Protein AF-A0A434MS74-F1 (afdb_monomer_lite)

Secondary structure (DSSP, 8-state):
--HHHHHHHHHHHHHHHHHHHHHHHHHHHHHHHHHHHHHHTTSTT--HHHHHHHHHHHHHHHHHHHHHHHHHHHHHHHHHHHHTTTHHHHHHHTT--TT-

Foldseek 3Di:
DCPVVVVVLVVQLVVLLVVLLVVVLVVQLVVQLVVQCVVCVPPPPDDSVVSNVVSVVCSVVVSVVCVVVSNVVSVVVSVVVCVVVCVVVVCVVVVNDPVD

Radius of gyration: 20.25 Å; chains: 1; bounding box: 41×18×60 Å

Sequence (100 aa):
MGWTLGRYFFFRYVTITIWFFIGLLALVFLIDFTELSGRTTGLPGFTYGTAFAISGLRIPMIMLQTVPFVGLFSAMATLVSLNRRYELVIARSAGVSAWQ

pLDDT: mean 87.05, std 9.11, range [52.34, 96.06]

Structure (mmCIF, N/CA/C/O backbone):
data_AF-A0A434MS74-F1
#
_entry.id   AF-A0A434MS74-F1
#
loop_
_atom_site.group_PDB
_atom_site.id
_atom_site.type_symbol
_atom_site.label_atom_id
_atom_site.label_alt_id
_atom_site.label_comp_id
_atom_site.label_asym_id
_atom_site.label_entity_id
_atom_site.label_seq_id
_atom_site.pdbx_PDB_ins_code
_atom_site.Cartn_x
_atom_site.Cartn_y
_atom_site.Cartn_z
_atom_site.occupancy
_atom_site.B_iso_or_equiv
_atom_site.auth_seq_id
_atom_site.auth_comp_id
_atom_site.auth_asym_id
_atom_site.auth_atom_id
_atom_site.pdbx_PDB_model_num
ATOM 1 N N . MET A 1 1 ? 6.250 -5.838 -31.745 1.00 52.34 1 MET A N 1
ATOM 2 C CA . MET A 1 1 ? 7.193 -6.422 -30.762 1.00 52.34 1 MET A CA 1
ATOM 3 C C . MET A 1 1 ? 7.095 -5.833 -29.341 1.00 52.34 1 MET A C 1
ATOM 5 O O . MET A 1 1 ? 7.858 -6.266 -28.496 1.00 52.34 1 MET A O 1
ATOM 9 N N . GLY A 1 2 ? 6.191 -4.882 -29.035 1.00 67.56 2 GLY A N 1
ATOM 10 C CA . GLY A 1 2 ? 6.121 -4.243 -27.701 1.00 67.56 2 GLY A CA 1
ATOM 11 C C . GLY A 1 2 ? 5.095 -4.831 -26.718 1.00 67.56 2 GLY A C 1
ATOM 12 O O . GLY A 1 2 ? 5.147 -4.538 -25.530 1.00 67.56 2 GLY A O 1
ATOM 13 N N . TRP A 1 3 ? 4.166 -5.678 -27.179 1.00 73.06 3 TRP A N 1
ATOM 14 C CA . TRP A 1 3 ? 3.030 -6.120 -26.357 1.00 73.06 3 TRP A CA 1
ATOM 15 C C . TRP A 1 3 ? 3.417 -7.090 -25.231 1.00 73.06 3 TRP A C 1
ATOM 17 O O . TRP A 1 3 ? 2.903 -6.989 -24.121 1.00 73.06 3 TRP A O 1
ATOM 27 N N . THR A 1 4 ? 4.361 -8.000 -25.481 1.00 84.94 4 THR A N 1
ATOM 28 C CA . THR A 1 4 ? 4.880 -8.922 -24.457 1.00 84.94 4 THR A CA 1
ATOM 29 C C . THR A 1 4 ? 5.674 -8.184 -23.379 1.00 84.94 4 THR A C 1
ATOM 31 O O . THR A 1 4 ? 5.483 -8.464 -22.196 1.00 84.94 4 THR A O 1
ATOM 34 N N . LEU A 1 5 ? 6.496 -7.202 -23.769 1.00 82.44 5 LEU A N 1
ATOM 35 C CA . LEU A 1 5 ? 7.282 -6.374 -22.849 1.00 82.44 5 LEU A CA 1
ATOM 36 C C . LEU A 1 5 ? 6.383 -5.471 -21.991 1.00 82.44 5 LEU A C 1
ATOM 38 O O . LEU A 1 5 ? 6.493 -5.480 -20.767 1.00 82.44 5 LEU A O 1
ATOM 42 N N . GLY A 1 6 ? 5.437 -4.762 -22.618 1.00 82.38 6 GLY A N 1
ATOM 43 C CA . GLY A 1 6 ? 4.475 -3.917 -21.908 1.00 82.38 6 GLY A CA 1
ATOM 44 C C . GLY A 1 6 ? 3.613 -4.719 -20.932 1.00 82.38 6 GLY A C 1
ATOM 45 O O . GLY A 1 6 ? 3.408 -4.304 -19.794 1.00 82.38 6 GLY A O 1
ATOM 46 N N . ARG A 1 7 ? 3.183 -5.927 -21.323 1.00 86.69 7 ARG A N 1
ATOM 47 C CA . ARG A 1 7 ? 2.421 -6.818 -20.441 1.00 86.69 7 ARG A CA 1
ATOM 48 C C . ARG A 1 7 ? 3.247 -7.304 -19.250 1.00 86.69 7 ARG A C 1
ATOM 50 O O . ARG A 1 7 ? 2.726 -7.361 -18.141 1.00 86.69 7 ARG A O 1
ATOM 57 N N . TYR A 1 8 ? 4.527 -7.606 -19.455 1.00 87.56 8 TYR A N 1
ATOM 58 C CA . TYR A 1 8 ? 5.434 -7.977 -18.370 1.00 87.56 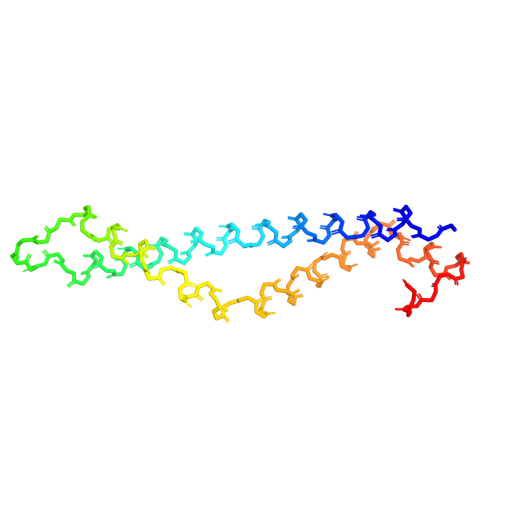8 TYR A CA 1
ATOM 59 C C . TYR A 1 8 ? 5.641 -6.826 -17.372 1.00 87.56 8 TYR A C 1
ATOM 61 O O . TYR A 1 8 ? 5.488 -7.031 -16.166 1.00 87.56 8 TYR A O 1
ATOM 69 N N . PHE A 1 9 ? 5.904 -5.604 -17.850 1.00 86.31 9 PHE A N 1
ATOM 70 C CA . PHE A 1 9 ? 6.039 -4.431 -16.978 1.00 86.31 9 PHE A CA 1
ATOM 71 C C . PHE A 1 9 ? 4.742 -4.104 -16.237 1.00 86.31 9 PHE A C 1
ATOM 73 O O . PHE A 1 9 ? 4.782 -3.839 -15.036 1.00 86.31 9 PHE A O 1
ATOM 80 N N . PHE A 1 10 ? 3.596 -4.207 -16.911 1.00 88.62 10 PHE A N 1
ATOM 81 C CA . PHE A 1 10 ? 2.287 -3.996 -16.301 1.00 88.62 10 PHE A CA 1
ATOM 82 C C . PHE A 1 10 ? 1.990 -5.015 -15.196 1.00 88.62 10 PHE A C 1
ATOM 84 O O . PHE A 1 10 ? 1.664 -4.622 -14.081 1.00 88.62 10 PHE A O 1
ATOM 91 N N . PHE A 1 11 ? 2.148 -6.319 -15.454 1.00 91.94 1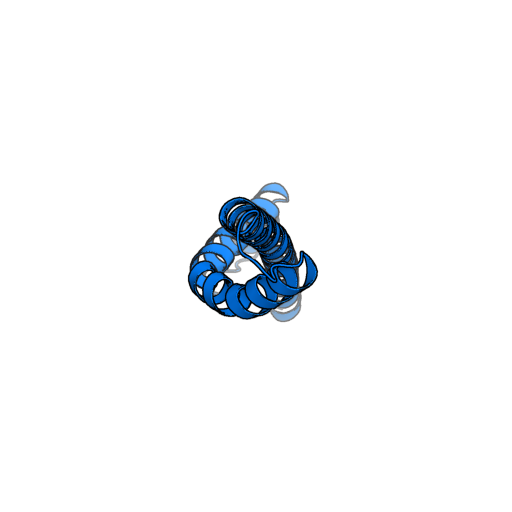1 PHE A N 1
ATOM 92 C CA . PHE A 1 11 ? 1.900 -7.335 -14.425 1.00 91.94 11 PHE A CA 1
ATOM 93 C C . PHE A 1 11 ? 2.850 -7.201 -13.238 1.00 91.94 11 PHE A C 1
ATOM 95 O O . PHE A 1 11 ? 2.437 -7.403 -12.095 1.00 91.94 11 PHE A O 1
ATOM 102 N N . ARG A 1 12 ? 4.107 -6.819 -13.483 1.00 90.38 12 ARG A N 1
ATOM 103 C CA . ARG A 1 12 ? 5.073 -6.559 -12.415 1.00 90.38 12 ARG A CA 1
ATOM 104 C C . ARG A 1 12 ? 4.668 -5.352 -11.571 1.00 90.38 12 ARG A C 1
ATOM 106 O O . ARG A 1 12 ? 4.685 -5.459 -10.347 1.00 90.38 12 ARG A O 1
ATOM 113 N N . TYR A 1 13 ? 4.248 -4.261 -12.212 1.00 91.50 13 TYR A N 1
ATOM 114 C CA . TYR A 1 13 ? 3.700 -3.088 -11.533 1.00 91.50 13 TYR A CA 1
ATOM 115 C C . TYR A 1 13 ? 2.482 -3.460 -10.685 1.00 91.50 13 TYR A C 1
ATOM 117 O O . TYR A 1 13 ? 2.517 -3.271 -9.476 1.00 91.50 13 TYR A O 1
ATOM 125 N N . VAL A 1 14 ? 1.467 -4.094 -11.281 1.00 94.69 14 VAL A N 1
ATOM 126 C CA . VAL A 1 14 ? 0.240 -4.516 -10.585 1.00 94.69 14 VAL A CA 1
ATOM 127 C C . VAL A 1 14 ? 0.551 -5.422 -9.396 1.00 94.69 14 VAL A C 1
ATOM 129 O O . VAL A 1 14 ? 0.001 -5.224 -8.317 1.00 94.69 14 VAL A O 1
ATOM 132 N N . THR A 1 15 ? 1.469 -6.379 -9.555 1.00 95.06 15 THR A N 1
ATOM 133 C CA . THR A 1 15 ? 1.889 -7.265 -8.460 1.00 95.06 15 THR A CA 1
ATOM 134 C C . THR A 1 15 ? 2.487 -6.459 -7.307 1.00 95.06 15 THR A C 1
ATOM 136 O O . THR A 1 15 ? 2.098 -6.650 -6.157 1.00 95.06 15 THR A O 1
ATOM 139 N N . ILE A 1 16 ? 3.397 -5.524 -7.598 1.00 93.88 16 ILE A N 1
ATOM 140 C CA . ILE A 1 16 ? 4.013 -4.658 -6.584 1.00 93.88 16 ILE A CA 1
ATOM 141 C C . ILE A 1 16 ? 2.961 -3.752 -5.928 1.00 93.88 16 ILE A C 1
ATOM 143 O O . ILE A 1 16 ? 2.950 -3.623 -4.706 1.00 93.88 16 ILE A O 1
ATOM 147 N N . THR A 1 17 ? 2.053 -3.160 -6.706 1.00 95.38 17 THR A N 1
ATOM 148 C CA . THR A 1 17 ? 0.957 -2.324 -6.200 1.00 95.38 17 THR A CA 1
ATOM 149 C C . THR A 1 17 ? 0.047 -3.105 -5.255 1.00 95.38 17 THR A C 1
ATOM 151 O O . THR A 1 17 ? -0.262 -2.598 -4.181 1.00 95.38 17 THR A O 1
ATOM 154 N N . ILE A 1 18 ? -0.333 -4.342 -5.596 1.00 96.06 18 ILE A N 1
ATOM 155 C CA . ILE A 1 18 ? -1.154 -5.206 -4.733 1.00 96.06 18 ILE A CA 1
ATOM 156 C C . ILE A 1 18 ? -0.428 -5.507 -3.419 1.00 96.06 18 ILE A C 1
ATOM 158 O O . ILE A 1 18 ? -1.030 -5.384 -2.354 1.00 96.06 18 ILE A O 1
ATOM 162 N N . TRP A 1 19 ? 0.867 -5.837 -3.465 1.00 95.56 19 TRP A N 1
ATOM 163 C CA . TRP A 1 19 ? 1.657 -6.075 -2.252 1.00 95.56 19 TRP A CA 1
ATOM 164 C C . TRP A 1 19 ? 1.721 -4.849 -1.343 1.00 95.56 19 TRP A C 1
ATOM 166 O O . TRP A 1 19 ? 1.504 -4.968 -0.137 1.00 95.56 19 TRP A O 1
ATOM 176 N N . PHE A 1 20 ? 1.965 -3.668 -1.915 1.00 94.62 20 PHE A N 1
ATOM 177 C CA . PHE A 1 20 ? 1.928 -2.416 -1.164 1.00 94.62 20 PHE A CA 1
ATOM 178 C C . PHE A 1 20 ? 0.544 -2.154 -0.576 1.00 94.62 20 PHE A C 1
ATOM 180 O O . PHE A 1 20 ? 0.441 -1.803 0.594 1.00 94.62 20 PHE A O 1
ATOM 187 N N . PHE A 1 21 ? -0.516 -2.353 -1.359 1.00 94.62 21 PHE A N 1
ATOM 188 C CA . PHE A 1 21 ? -1.884 -2.106 -0.922 1.00 94.62 21 PHE A CA 1
ATOM 189 C C . PHE A 1 21 ? -2.290 -3.026 0.235 1.00 94.62 21 PHE A C 1
ATOM 191 O O . PHE A 1 21 ? -2.832 -2.545 1.224 1.00 94.62 21 PHE A O 1
ATOM 198 N N . ILE A 1 22 ? -1.974 -4.324 0.157 1.00 95.94 22 ILE A N 1
ATOM 199 C CA . ILE A 1 22 ? -2.237 -5.293 1.232 1.00 95.94 22 ILE A CA 1
ATOM 200 C C . ILE A 1 22 ? -1.425 -4.950 2.483 1.00 95.94 22 ILE A C 1
ATOM 202 O O . ILE A 1 22 ? -1.976 -4.936 3.583 1.00 95.94 22 ILE A O 1
ATOM 206 N N . GLY A 1 23 ? -0.132 -4.647 2.328 1.00 95.56 23 GLY A N 1
ATOM 207 C CA . GLY A 1 23 ? 0.726 -4.273 3.453 1.00 95.56 23 GLY A CA 1
ATOM 208 C C . GLY A 1 23 ? 0.230 -3.012 4.162 1.00 95.56 23 GLY A C 1
ATOM 209 O O . GLY A 1 23 ? 0.162 -2.974 5.390 1.00 95.56 23 GLY A O 1
ATOM 210 N N . LEU A 1 24 ? -0.181 -2.003 3.392 1.00 95.50 24 LEU A N 1
ATOM 211 C CA . LEU A 1 24 ? -0.693 -0.746 3.925 1.00 95.50 24 LEU A CA 1
ATOM 212 C C . LEU A 1 24 ? -2.072 -0.921 4.569 1.00 95.50 24 LEU A C 1
ATOM 214 O O . LEU A 1 24 ? -2.294 -0.399 5.655 1.00 95.50 24 LEU A O 1
ATOM 218 N N . LEU A 1 25 ? -2.960 -1.710 3.957 1.00 95.69 25 LEU A N 1
ATOM 219 C CA . LEU A 1 25 ? -4.261 -2.062 4.528 1.00 95.69 25 LEU A CA 1
ATOM 220 C C . LEU A 1 25 ? -4.095 -2.746 5.884 1.00 95.69 25 LEU A C 1
ATOM 222 O O . LEU A 1 25 ? -4.751 -2.350 6.843 1.00 95.69 25 LEU A O 1
ATOM 226 N N . ALA A 1 26 ? -3.204 -3.735 5.982 1.00 95.75 26 ALA A N 1
ATOM 227 C CA . ALA A 1 26 ? -2.942 -4.4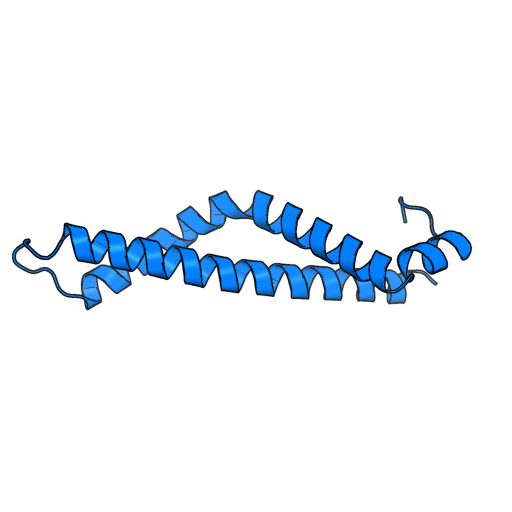40 7.232 1.00 95.75 26 ALA A CA 1
ATOM 228 C C . ALA A 1 26 ? -2.388 -3.498 8.312 1.00 95.75 26 ALA A C 1
ATOM 230 O O . ALA A 1 26 ? -2.854 -3.526 9.451 1.00 95.75 26 ALA A O 1
ATOM 231 N N . LEU A 1 27 ? -1.431 -2.636 7.949 1.00 95.56 27 LEU A N 1
ATOM 232 C CA . LEU A 1 27 ? -0.832 -1.669 8.867 1.00 95.56 27 LEU A CA 1
ATOM 233 C C . LEU A 1 27 ? -1.868 -0.654 9.371 1.00 95.56 27 LEU A C 1
ATOM 235 O O . LEU A 1 27 ? -2.018 -0.474 10.576 1.00 95.56 27 LEU A O 1
ATOM 239 N N . VAL A 1 28 ? -2.602 -0.020 8.454 1.00 94.69 28 VAL A N 1
ATOM 240 C CA . VAL A 1 28 ? -3.634 0.975 8.772 1.00 94.69 28 VAL A CA 1
ATOM 241 C C . VAL A 1 28 ? -4.734 0.351 9.618 1.00 94.69 28 VAL A C 1
ATOM 243 O O . VAL A 1 28 ? -5.154 0.950 10.604 1.00 94.69 28 VAL A O 1
ATOM 246 N N . PHE A 1 29 ? -5.175 -0.858 9.272 1.00 94.75 29 PHE A N 1
ATOM 247 C CA . PHE A 1 29 ? -6.199 -1.556 10.035 1.00 94.75 29 PHE A CA 1
ATOM 248 C C . PHE A 1 29 ? -5.757 -1.850 11.463 1.00 94.75 29 PHE A C 1
ATOM 250 O O . PHE A 1 29 ? -6.508 -1.591 12.399 1.00 94.75 29 PHE A O 1
ATOM 257 N N . LEU A 1 30 ? -4.540 -2.372 11.636 1.00 95.06 30 LEU A N 1
ATOM 258 C CA . LEU A 1 30 ? -4.001 -2.680 12.954 1.00 95.06 30 LEU A CA 1
ATOM 259 C C . LEU A 1 30 ? -3.888 -1.412 13.808 1.00 95.06 30 LEU A C 1
ATOM 261 O O . LEU A 1 30 ? -4.283 -1.420 14.974 1.00 95.06 30 LEU A O 1
ATOM 265 N N . ILE A 1 31 ? -3.390 -0.319 13.226 1.00 94.31 31 ILE A N 1
ATOM 266 C CA . ILE A 1 31 ? -3.267 0.970 13.915 1.00 94.31 31 ILE A CA 1
ATOM 267 C C . ILE A 1 31 ? -4.650 1.494 14.318 1.00 94.31 31 ILE A C 1
ATOM 269 O O . ILE A 1 31 ? -4.873 1.738 15.499 1.00 94.31 31 ILE A O 1
ATOM 273 N N . ASP A 1 32 ? -5.603 1.595 13.386 1.00 93.00 32 ASP A N 1
ATOM 274 C CA . ASP A 1 32 ? -6.942 2.122 13.686 1.00 93.00 32 ASP A CA 1
ATOM 275 C C . ASP A 1 32 ? -7.681 1.250 14.712 1.00 93.00 32 ASP A C 1
ATOM 277 O O . ASP A 1 32 ? -8.275 1.773 15.652 1.00 93.00 32 ASP A O 1
ATOM 281 N N . PHE A 1 33 ? -7.585 -0.078 14.601 1.00 92.38 33 PHE A N 1
ATOM 282 C CA . PHE A 1 33 ? -8.202 -1.001 15.551 1.00 92.38 33 PHE A CA 1
ATOM 283 C C . PHE A 1 33 ? -7.615 -0.866 16.961 1.00 92.38 33 PHE A C 1
ATOM 285 O O . PHE A 1 33 ? -8.362 -0.839 17.944 1.00 92.38 33 PHE A O 1
ATOM 292 N N . THR A 1 34 ? -6.285 -0.789 17.081 1.00 92.31 34 THR A N 1
ATOM 293 C CA . THR A 1 34 ? -5.614 -0.628 18.382 1.00 92.31 34 THR A CA 1
ATOM 294 C C . THR A 1 34 ? -5.874 0.745 18.996 1.00 92.31 34 THR A C 1
ATOM 296 O O . THR A 1 34 ? -6.116 0.831 20.199 1.00 92.31 34 THR A O 1
ATOM 299 N N . GLU A 1 35 ? -5.922 1.800 18.184 1.00 91.44 35 GLU A N 1
ATOM 300 C CA . GLU A 1 35 ? -6.271 3.157 18.608 1.00 91.44 35 GLU A CA 1
ATOM 301 C C . GLU A 1 35 ? -7.725 3.239 19.093 1.00 91.44 35 GLU A C 1
ATOM 303 O O . GLU A 1 35 ? -7.995 3.766 20.176 1.00 91.44 35 GLU A O 1
ATOM 308 N N . LEU A 1 36 ? -8.666 2.667 18.336 1.00 89.88 36 LEU A N 1
ATOM 309 C CA . LEU A 1 36 ? -10.077 2.634 18.706 1.00 89.88 36 LEU A CA 1
ATOM 310 C C . LEU A 1 36 ? -10.290 1.792 19.967 1.00 89.88 36 LEU A C 1
ATOM 312 O O . LEU A 1 36 ? -10.994 2.212 20.883 1.00 89.88 36 LEU A O 1
ATOM 316 N N . SER A 1 37 ? -9.636 0.635 20.063 1.00 87.88 37 SER A N 1
ATOM 317 C CA . SER A 1 37 ? -9.702 -0.211 21.255 1.00 87.88 37 SER A CA 1
ATOM 318 C C . SER A 1 37 ? -9.144 0.506 22.481 1.00 87.88 37 SER A C 1
ATOM 320 O O . SER A 1 37 ? -9.793 0.517 23.522 1.00 87.88 37 SER A O 1
ATOM 322 N N . GLY A 1 38 ? -7.995 1.174 22.346 1.00 87.25 38 GLY A N 1
ATOM 323 C CA . GLY A 1 38 ? -7.352 1.908 23.436 1.00 87.25 38 GLY A CA 1
ATOM 324 C C . GLY A 1 38 ? -8.165 3.098 23.951 1.00 87.25 38 GLY A C 1
ATOM 325 O O . GLY A 1 38 ? -8.135 3.382 25.144 1.00 87.25 38 GLY A O 1
ATOM 326 N N . ARG A 1 39 ? -8.928 3.772 23.082 1.00 83.50 39 ARG A N 1
ATOM 327 C CA . ARG A 1 39 ? -9.788 4.909 23.463 1.00 83.50 39 ARG A CA 1
ATOM 328 C C . ARG A 1 39 ? -11.098 4.505 24.132 1.00 83.50 39 ARG A C 1
ATOM 330 O O . ARG A 1 39 ? -11.697 5.323 24.824 1.00 83.50 39 ARG A O 1
ATOM 337 N N . THR A 1 40 ? -11.560 3.279 23.905 1.00 81.06 40 THR A N 1
ATOM 338 C CA . THR A 1 40 ? -12.953 2.893 24.188 1.00 81.06 40 THR A CA 1
ATOM 339 C C . THR A 1 40 ? -13.065 1.850 25.309 1.00 81.06 40 THR A C 1
ATOM 341 O O . THR A 1 40 ? -14.167 1.486 25.709 1.00 81.06 40 THR A O 1
ATOM 344 N N . THR A 1 41 ? -11.936 1.426 25.890 1.00 72.19 41 THR A N 1
ATOM 345 C CA . THR A 1 41 ? -11.830 0.449 26.994 1.00 72.19 41 THR A CA 1
ATOM 346 C C . THR A 1 41 ? -12.557 0.832 28.292 1.00 72.19 41 THR A C 1
ATOM 348 O O . THR A 1 41 ? -12.643 0.001 29.191 1.00 72.19 41 THR A O 1
ATOM 351 N N . GLY A 1 42 ? -13.110 2.044 28.403 1.00 69.00 42 GLY A N 1
ATOM 352 C CA . GLY A 1 42 ? -13.880 2.507 29.566 1.00 69.00 42 GLY A CA 1
ATOM 353 C C . GLY A 1 42 ? -15.364 2.789 29.304 1.00 69.00 42 GLY A C 1
ATOM 354 O O . GLY A 1 42 ? -16.056 3.231 30.218 1.00 69.00 42 GLY A O 1
ATOM 355 N N . LEU A 1 43 ? -15.864 2.585 28.079 1.00 76.56 43 LEU A N 1
ATOM 356 C CA . LEU A 1 43 ? -17.247 2.922 27.726 1.00 76.56 43 LEU A CA 1
ATOM 357 C C . LEU A 1 43 ? -18.198 1.734 27.968 1.00 76.56 43 LEU A C 1
ATOM 359 O O . LEU A 1 43 ? -17.918 0.619 27.514 1.00 76.56 43 LEU A O 1
ATOM 363 N N . PRO A 1 44 ? -19.340 1.944 28.653 1.00 72.00 44 PRO A N 1
ATOM 364 C CA . PRO A 1 44 ? -20.312 0.882 28.890 1.00 72.00 44 PRO A CA 1
ATOM 365 C C . PRO A 1 44 ? -20.890 0.377 27.559 1.00 72.00 44 PRO A C 1
ATOM 367 O O . PRO A 1 44 ? -21.386 1.158 26.750 1.00 72.00 44 PRO A O 1
ATOM 370 N N . GLY A 1 45 ? -20.811 -0.938 27.331 1.00 72.75 45 GLY A N 1
ATOM 371 C CA . GLY A 1 45 ? -21.294 -1.597 26.108 1.00 72.75 45 GLY A CA 1
ATOM 372 C C . GLY A 1 45 ? -20.250 -1.778 24.998 1.00 72.75 45 GLY A C 1
ATOM 373 O O . GLY A 1 45 ? -20.577 -2.333 23.949 1.00 72.75 45 GLY A O 1
ATOM 374 N N . PHE A 1 46 ? -18.997 -1.361 25.203 1.00 77.75 46 PHE A N 1
ATOM 375 C CA . PHE A 1 46 ? -17.931 -1.582 24.225 1.00 77.75 46 PHE A CA 1
ATOM 376 C C . PHE A 1 46 ? -17.478 -3.050 24.181 1.00 77.75 46 PHE A C 1
ATOM 378 O O . PHE A 1 46 ? -17.210 -3.662 25.212 1.00 77.75 46 PHE A O 1
ATOM 385 N N . THR A 1 47 ? -17.356 -3.613 22.976 1.00 83.38 47 THR A N 1
ATOM 386 C CA . THR A 1 47 ? -16.813 -4.963 22.747 1.00 83.38 47 THR A CA 1
ATOM 387 C C . THR A 1 47 ? -15.728 -4.910 21.668 1.00 83.38 47 THR A C 1
ATOM 389 O O . THR A 1 47 ? -15.831 -4.152 20.707 1.00 83.38 47 THR A O 1
ATOM 392 N N . TYR A 1 48 ? -14.703 -5.763 21.736 1.00 83.06 48 TYR A N 1
ATOM 393 C CA . TYR A 1 48 ? -13.669 -5.822 20.687 1.00 83.06 48 TYR A CA 1
ATOM 394 C C . TYR A 1 48 ? -14.241 -6.075 19.277 1.00 83.06 48 TYR A C 1
ATOM 396 O O . TYR A 1 48 ? -13.727 -5.554 18.290 1.00 83.06 48 TYR A O 1
ATOM 404 N N . GLY A 1 49 ? -15.360 -6.801 19.175 1.00 86.94 49 GLY A N 1
ATOM 405 C CA . GLY A 1 49 ? -16.078 -7.001 17.913 1.00 86.94 49 GLY A CA 1
ATOM 406 C C . GLY A 1 49 ? -16.680 -5.716 17.332 1.00 86.94 49 GLY A C 1
ATOM 407 O O . GLY A 1 49 ? -16.643 -5.523 16.118 1.00 86.94 49 GLY A O 1
ATOM 408 N N . THR A 1 50 ? -17.169 -4.795 18.173 1.00 86.25 50 THR A N 1
ATOM 409 C CA . THR A 1 50 ? -17.672 -3.497 17.690 1.00 86.25 50 THR A CA 1
ATOM 410 C C . THR A 1 50 ? -16.530 -2.639 17.162 1.00 86.25 50 THR A C 1
ATOM 412 O O . THR A 1 50 ? -16.687 -1.983 16.136 1.00 86.25 50 THR A O 1
ATOM 415 N N . ALA A 1 51 ? -15.356 -2.701 17.798 1.00 88.50 51 ALA A N 1
ATOM 416 C CA . ALA A 1 51 ? -14.168 -2.005 17.317 1.00 88.50 51 ALA A CA 1
ATOM 417 C C . ALA A 1 51 ? -13.714 -2.507 15.947 1.00 88.50 51 ALA A C 1
ATOM 419 O O . ALA A 1 51 ? -13.479 -1.714 15.041 1.00 88.50 51 ALA A O 1
ATOM 420 N N . PHE A 1 52 ? -13.674 -3.829 15.781 1.00 91.25 52 PHE A N 1
ATOM 421 C CA . PHE A 1 52 ? -13.328 -4.465 14.515 1.00 91.25 52 PHE A CA 1
ATOM 422 C C . PHE A 1 52 ? -14.276 -4.039 13.385 1.00 91.25 52 PHE A C 1
ATOM 424 O O . PHE A 1 52 ? -13.820 -3.675 12.302 1.00 91.25 52 PHE A O 1
ATOM 431 N N . ALA A 1 53 ? -15.590 -4.032 13.641 1.00 92.06 53 ALA A N 1
ATOM 432 C CA . ALA A 1 53 ? -16.591 -3.615 12.660 1.00 92.06 53 ALA A CA 1
ATOM 433 C C . ALA A 1 53 ? -16.453 -2.131 12.278 1.00 92.06 53 ALA A C 1
ATOM 435 O O . ALA A 1 53 ? -16.488 -1.790 11.096 1.00 92.06 53 ALA A O 1
ATOM 436 N N . ILE A 1 54 ? -16.250 -1.253 13.266 1.00 92.19 54 ILE A N 1
ATOM 437 C CA . ILE A 1 54 ? -16.058 0.184 13.036 1.00 92.19 54 ILE A CA 1
ATOM 438 C C . ILE A 1 54 ? -14.790 0.428 12.216 1.00 92.19 54 ILE A C 1
ATOM 440 O O . ILE A 1 54 ? -14.852 1.121 11.200 1.00 92.19 54 ILE A O 1
ATOM 444 N N . SER A 1 55 ? -13.660 -0.164 12.608 1.00 92.69 55 SER A N 1
ATOM 445 C CA . SER A 1 55 ? -12.412 -0.053 11.850 1.00 92.69 55 SER A CA 1
ATOM 446 C C . SER A 1 55 ? -12.590 -0.587 10.429 1.00 92.69 55 SER A C 1
ATOM 448 O O . SER A 1 55 ? -12.251 0.108 9.475 1.00 92.69 55 SER A O 1
ATOM 450 N N . GLY A 1 56 ? -13.240 -1.744 10.259 1.00 92.50 56 GLY A N 1
ATOM 451 C CA . GLY A 1 56 ? -13.581 -2.317 8.952 1.00 92.50 56 GLY A CA 1
ATOM 452 C C . GLY A 1 56 ? -14.325 -1.353 8.022 1.00 92.50 56 GLY A C 1
ATOM 453 O O . GLY A 1 56 ? -13.988 -1.249 6.846 1.00 92.50 56 GLY A O 1
ATOM 454 N N . LEU A 1 57 ? -15.296 -0.602 8.549 1.00 94.38 57 LEU A N 1
ATOM 455 C CA . LEU A 1 57 ? -16.070 0.383 7.783 1.00 94.38 57 LEU A CA 1
ATOM 456 C C . LEU A 1 57 ? -15.294 1.674 7.481 1.00 94.38 57 LEU A C 1
ATOM 458 O O . LEU A 1 57 ? -15.601 2.357 6.504 1.00 94.38 57 LEU A O 1
ATOM 462 N N . ARG A 1 58 ? -14.295 2.026 8.300 1.00 92.44 58 ARG A N 1
ATOM 463 C CA . ARG A 1 58 ? -13.487 3.250 8.140 1.00 92.44 58 ARG A CA 1
ATOM 464 C C . ARG A 1 58 ? -12.301 3.061 7.197 1.00 92.44 58 ARG A C 1
ATOM 466 O O . ARG A 1 58 ? -11.953 4.002 6.480 1.00 92.44 58 ARG A O 1
ATOM 473 N N . ILE A 1 59 ? -11.716 1.860 7.150 1.00 94.19 59 ILE A N 1
ATOM 474 C CA . ILE A 1 59 ? -10.560 1.539 6.294 1.00 94.19 59 ILE A CA 1
ATOM 475 C C . ILE A 1 59 ? -10.749 1.981 4.837 1.00 94.19 59 ILE A C 1
ATOM 477 O O . ILE A 1 59 ? -9.814 2.589 4.323 1.00 94.19 59 ILE A O 1
ATOM 481 N N . PRO A 1 60 ? -11.885 1.744 4.140 1.00 93.75 60 PRO A N 1
ATOM 482 C CA . PRO A 1 60 ? -12.010 2.102 2.726 1.00 93.75 60 PRO A CA 1
ATOM 483 C C . PRO A 1 60 ? -11.771 3.591 2.469 1.00 93.75 60 PRO A C 1
ATOM 485 O O . PRO A 1 60 ? -11.098 3.953 1.506 1.00 93.75 60 PRO A O 1
ATOM 488 N N . MET A 1 61 ? -12.264 4.452 3.365 1.00 95.00 61 MET A N 1
ATOM 489 C CA . MET A 1 61 ? -12.085 5.898 3.260 1.00 95.00 61 MET A CA 1
ATOM 490 C C . MET A 1 61 ? -10.626 6.307 3.486 1.00 95.00 61 MET A C 1
ATOM 492 O O . MET A 1 61 ? -10.107 7.158 2.765 1.00 95.00 61 MET A O 1
ATOM 496 N N . ILE A 1 62 ? -9.950 5.684 4.455 1.00 93.81 62 ILE A N 1
ATOM 497 C CA . ILE A 1 62 ? -8.526 5.934 4.720 1.00 93.81 62 ILE A CA 1
ATOM 498 C C . ILE A 1 62 ? -7.685 5.445 3.533 1.00 93.81 62 ILE A C 1
ATOM 500 O O . ILE A 1 62 ? -6.849 6.180 3.013 1.00 93.81 62 ILE A O 1
ATOM 504 N N . MET A 1 63 ? -7.958 4.237 3.039 1.00 95.19 63 MET A N 1
ATOM 505 C CA . MET A 1 63 ? -7.247 3.644 1.909 1.00 95.19 63 MET A CA 1
ATOM 506 C C . MET A 1 63 ? -7.392 4.480 0.639 1.00 95.19 63 MET A C 1
ATOM 508 O O . MET A 1 63 ? -6.398 4.665 -0.063 1.00 95.19 63 MET A O 1
ATOM 512 N N . LEU A 1 64 ? -8.572 5.052 0.368 1.00 95.31 64 LEU A N 1
ATOM 513 C CA . LEU A 1 64 ? -8.797 5.915 -0.795 1.00 95.31 64 LEU A CA 1
ATOM 514 C C . LEU A 1 64 ? -7.840 7.120 -0.824 1.00 95.31 64 LEU A C 1
ATOM 516 O O . LEU A 1 64 ? -7.316 7.465 -1.880 1.00 95.31 64 LEU A O 1
ATOM 520 N N . GLN A 1 65 ? -7.550 7.716 0.336 1.00 94.31 65 GLN A N 1
ATOM 521 C CA . GLN A 1 65 ? -6.619 8.847 0.451 1.00 94.31 65 GLN A CA 1
ATOM 522 C C . GLN A 1 65 ? -5.160 8.435 0.202 1.00 94.31 65 GLN A C 1
ATOM 524 O O . GLN A 1 65 ? -4.338 9.253 -0.207 1.00 94.31 65 GLN A O 1
ATOM 529 N N . THR A 1 66 ? -4.833 7.157 0.412 1.00 93.50 66 THR A N 1
ATOM 530 C CA . THR A 1 66 ? -3.472 6.622 0.241 1.00 93.50 66 THR A CA 1
ATOM 531 C C . THR A 1 66 ? 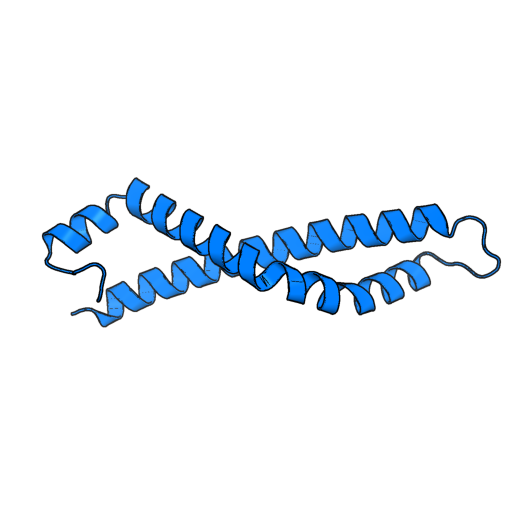-3.175 6.141 -1.181 1.00 93.50 66 THR A C 1
ATOM 533 O O . THR A 1 66 ? -2.007 5.980 -1.535 1.00 93.50 66 THR A O 1
ATOM 536 N N . VAL A 1 67 ? -4.201 5.972 -2.027 1.00 93.31 67 VAL A N 1
ATOM 537 C CA . VAL A 1 67 ? -4.080 5.538 -3.433 1.00 93.31 67 VAL A CA 1
ATOM 538 C C . VAL A 1 67 ? -2.992 6.283 -4.224 1.00 93.31 67 VAL A C 1
ATOM 540 O O . VAL A 1 67 ? -2.159 5.597 -4.825 1.00 93.31 67 VAL A O 1
ATOM 543 N N . PRO A 1 68 ? -2.915 7.634 -4.235 1.00 93.69 68 PRO A N 1
ATOM 544 C CA . PRO A 1 68 ? -1.879 8.330 -5.004 1.00 93.69 68 PRO A CA 1
ATOM 545 C C . PRO A 1 68 ? -0.456 7.987 -4.534 1.00 93.69 68 PRO A C 1
ATOM 547 O O . PRO A 1 68 ? 0.450 7.837 -5.355 1.00 93.6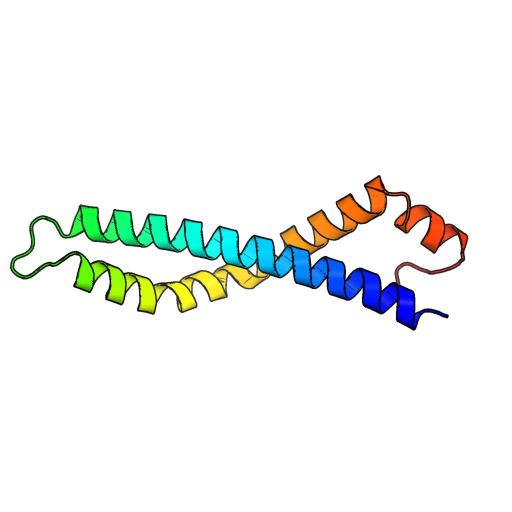9 68 PRO A O 1
ATOM 550 N N . PHE A 1 69 ? -0.257 7.784 -3.230 1.00 93.62 69 PHE A N 1
ATOM 551 C CA . PHE A 1 69 ? 1.041 7.406 -2.669 1.00 93.62 69 PHE A CA 1
ATOM 552 C C . PHE A 1 69 ? 1.404 5.961 -3.001 1.00 93.62 69 PHE A C 1
ATOM 554 O O . PHE A 1 69 ? 2.530 5.688 -3.411 1.00 93.62 69 PHE A O 1
ATOM 561 N N . VAL A 1 70 ? 0.446 5.038 -2.889 1.00 94.88 70 VAL A N 1
ATOM 562 C CA . VAL A 1 70 ? 0.640 3.634 -3.279 1.00 94.88 70 VAL A CA 1
ATOM 563 C C . VAL A 1 70 ? 1.026 3.539 -4.759 1.00 94.88 70 VAL A C 1
ATOM 565 O O . VAL A 1 70 ? 1.948 2.799 -5.110 1.00 94.88 70 VAL A O 1
ATOM 568 N N . GLY A 1 71 ? 0.390 4.335 -5.624 1.00 93.19 71 GLY A N 1
ATOM 569 C CA . GLY A 1 71 ? 0.742 4.440 -7.041 1.00 93.19 71 GLY A CA 1
ATOM 570 C C . GLY A 1 71 ? 2.186 4.904 -7.269 1.00 93.19 71 GLY A C 1
ATOM 571 O O . GLY A 1 71 ? 2.919 4.265 -8.025 1.00 93.19 71 GLY A O 1
ATOM 572 N N . LEU A 1 72 ? 2.623 5.958 -6.571 1.00 94.94 72 LEU A N 1
ATOM 573 C CA . LEU A 1 72 ? 3.993 6.480 -6.652 1.00 94.94 72 LEU A CA 1
ATOM 574 C C . LEU A 1 72 ? 5.039 5.471 -6.158 1.00 94.94 72 LEU A C 1
ATOM 576 O O . LEU A 1 72 ? 6.004 5.185 -6.870 1.00 94.94 72 LEU A O 1
ATOM 580 N N . PHE A 1 73 ? 4.845 4.899 -4.967 1.00 93.94 73 PHE A N 1
ATOM 581 C CA . PHE A 1 73 ? 5.797 3.947 -4.390 1.00 93.94 73 PHE A CA 1
ATOM 582 C C . PHE A 1 73 ? 5.894 2.664 -5.210 1.00 93.94 73 PHE A C 1
ATOM 584 O O . PHE A 1 73 ? 6.998 2.174 -5.452 1.00 93.94 73 PHE A O 1
ATOM 591 N N . SER A 1 74 ? 4.765 2.144 -5.698 1.00 93.94 74 SER A N 1
ATOM 592 C CA . SER A 1 74 ? 4.773 0.970 -6.574 1.00 93.94 74 SER A CA 1
ATOM 593 C C . SER A 1 74 ? 5.465 1.251 -7.906 1.00 93.94 74 SER A C 1
ATOM 595 O O . SER A 1 74 ? 6.223 0.400 -8.379 1.00 93.94 74 SER A O 1
ATOM 597 N N . ALA A 1 75 ? 5.304 2.448 -8.480 1.00 92.81 75 ALA A N 1
ATOM 598 C CA . ALA A 1 75 ? 6.002 2.838 -9.702 1.00 92.81 75 ALA A CA 1
ATOM 599 C C . ALA A 1 75 ? 7.514 2.906 -9.459 1.00 92.81 75 ALA A C 1
ATOM 601 O O . ALA A 1 75 ? 8.281 2.241 -10.155 1.00 92.81 75 ALA A O 1
ATOM 602 N N . MET A 1 76 ? 7.945 3.616 -8.414 1.00 93.94 76 MET A N 1
ATOM 603 C CA . MET A 1 76 ? 9.355 3.703 -8.027 1.00 93.94 76 MET A CA 1
ATOM 604 C C . MET A 1 76 ? 9.969 2.321 -7.779 1.00 93.94 76 MET A C 1
ATOM 606 O O . MET A 1 76 ? 11.014 2.001 -8.345 1.00 93.94 76 MET A O 1
ATOM 610 N N . ALA A 1 77 ? 9.307 1.473 -6.989 1.00 91.81 77 ALA A N 1
ATOM 611 C CA . ALA A 1 77 ? 9.769 0.118 -6.699 1.00 91.81 77 ALA A CA 1
ATOM 612 C C . ALA A 1 77 ? 9.867 -0.738 -7.971 1.00 91.81 77 ALA A C 1
ATOM 614 O O . ALA A 1 77 ? 10.839 -1.477 -8.150 1.00 91.81 77 ALA A O 1
ATOM 615 N N . THR A 1 78 ? 8.905 -0.595 -8.886 1.00 90.88 78 THR A N 1
ATOM 616 C CA . THR A 1 78 ? 8.928 -1.268 -10.188 1.00 90.88 78 THR A CA 1
ATOM 617 C C . THR A 1 78 ? 10.147 -0.827 -10.988 1.00 90.88 78 THR A C 1
ATOM 619 O O . THR A 1 78 ? 10.983 -1.679 -11.294 1.00 90.88 78 THR A O 1
ATOM 622 N N . LEU A 1 79 ? 10.325 0.480 -11.231 1.00 88.94 79 LEU A N 1
ATOM 623 C CA . LEU A 1 79 ? 11.475 1.024 -11.966 1.00 88.94 79 LEU A CA 1
ATOM 624 C C . LEU A 1 79 ? 12.815 0.599 -11.352 1.00 88.94 79 LEU A C 1
ATOM 626 O O . LEU A 1 79 ? 13.709 0.163 -12.077 1.00 88.94 79 LEU A O 1
ATOM 630 N N . VAL A 1 80 ? 12.955 0.660 -10.024 1.00 89.88 80 VAL A N 1
ATOM 631 C CA . VAL A 1 80 ? 14.167 0.201 -9.324 1.00 89.88 80 VAL A CA 1
ATOM 632 C C . VAL A 1 80 ? 14.413 -1.284 -9.580 1.00 89.88 80 VAL A C 1
ATOM 634 O O . VAL A 1 80 ? 15.545 -1.688 -9.849 1.00 89.88 80 VAL A O 1
ATOM 637 N N . SER A 1 81 ? 13.368 -2.109 -9.535 1.00 87.69 81 SER A N 1
ATOM 638 C CA . SER A 1 81 ? 13.500 -3.549 -9.753 1.00 87.69 81 SER A CA 1
ATOM 639 C C . SER A 1 81 ? 13.844 -3.917 -11.205 1.00 87.69 81 SER A C 1
ATOM 641 O O . SER A 1 81 ? 14.529 -4.920 -11.420 1.00 87.69 81 SER A O 1
ATOM 643 N N . LEU A 1 82 ? 13.402 -3.124 -12.189 1.00 85.00 82 LEU A N 1
ATOM 644 C CA . LEU A 1 82 ? 13.811 -3.264 -13.591 1.00 85.00 82 LEU A CA 1
ATOM 645 C C . LEU A 1 82 ? 1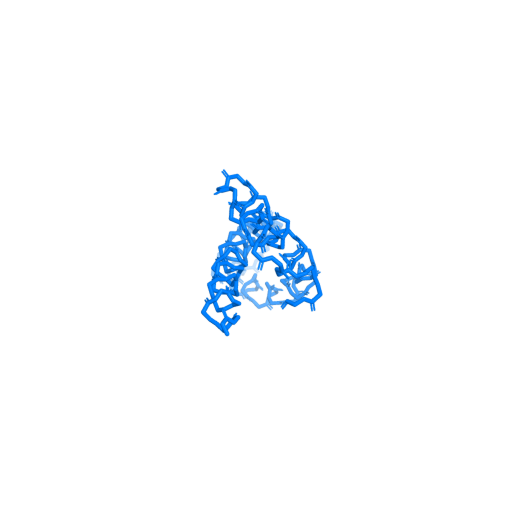5.265 -2.822 -13.782 1.00 85.00 82 LEU A C 1
ATOM 647 O O . LEU A 1 82 ? 16.033 -3.491 -14.471 1.00 85.00 82 LEU A O 1
ATOM 651 N N . ASN A 1 83 ? 15.654 -1.708 -13.155 1.00 86.94 83 ASN A N 1
ATOM 652 C CA . ASN A 1 83 ? 17.004 -1.164 -13.259 1.00 86.94 83 ASN A CA 1
ATOM 653 C C . ASN A 1 83 ? 18.042 -2.132 -12.664 1.00 86.94 83 ASN A C 1
ATOM 655 O O . ASN A 1 83 ? 19.052 -2.427 -13.295 1.00 86.94 83 ASN A O 1
ATOM 659 N N . ARG A 1 84 ? 17.739 -2.744 -11.508 1.00 86.94 84 ARG A N 1
ATOM 660 C CA . ARG A 1 84 ? 18.592 -3.775 -10.883 1.00 86.94 84 ARG A CA 1
ATOM 661 C C . ARG A 1 84 ? 18.800 -5.029 -11.741 1.00 86.94 84 ARG A C 1
ATOM 663 O O . ARG A 1 84 ? 19.769 -5.743 -11.515 1.00 86.94 84 ARG A O 1
ATOM 670 N N . ARG A 1 85 ? 17.905 -5.319 -12.691 1.00 84.56 85 ARG A N 1
ATOM 671 C CA . ARG A 1 85 ? 18.019 -6.464 -13.615 1.00 84.56 85 ARG A CA 1
ATOM 672 C C . ARG A 1 85 ? 18.571 -6.079 -14.992 1.00 84.56 85 ARG A C 1
ATOM 674 O O . ARG A 1 85 ? 18.569 -6.915 -15.885 1.00 84.56 85 ARG A O 1
ATOM 681 N N . TYR A 1 86 ? 18.999 -4.826 -15.182 1.00 81.31 86 TYR A N 1
ATOM 682 C CA . TYR A 1 86 ? 19.396 -4.249 -16.475 1.00 81.31 86 TYR A CA 1
ATOM 683 C C . TYR A 1 86 ? 18.325 -4.335 -17.580 1.00 81.31 86 TYR A C 1
ATOM 685 O O . TYR A 1 86 ? 18.591 -3.970 -18.722 1.00 81.31 86 TYR A O 1
ATOM 693 N N . GLU A 1 87 ? 17.089 -4.727 -17.255 1.00 79.81 87 GLU A N 1
ATOM 694 C CA . GLU A 1 87 ? 15.983 -4.863 -18.213 1.00 79.81 87 GLU A CA 1
ATOM 695 C C . GLU A 1 87 ? 15.647 -3.513 -18.861 1.00 79.81 87 GLU A C 1
ATOM 697 O O . GLU A 1 87 ? 15.378 -3.440 -20.056 1.00 79.81 87 GLU A O 1
ATOM 702 N N . LEU A 1 88 ? 15.739 -2.429 -18.084 1.00 76.56 88 LEU A N 1
ATOM 703 C CA . LEU A 1 88 ? 15.563 -1.056 -18.567 1.00 76.56 88 LEU A CA 1
ATOM 704 C C . LEU A 1 88 ? 16.682 -0.622 -19.524 1.00 76.56 88 LEU A C 1
ATOM 706 O O . LEU A 1 88 ? 16.423 0.076 -20.500 1.00 76.56 88 LEU A O 1
ATOM 710 N N . VAL A 1 89 ? 17.920 -1.039 -19.258 1.00 74.69 89 VAL A N 1
ATOM 711 C CA . VAL A 1 89 ? 19.079 -0.715 -20.103 1.00 74.69 89 VAL A CA 1
ATOM 712 C C . VAL A 1 89 ? 18.986 -1.463 -21.432 1.00 74.69 89 VAL A C 1
ATOM 714 O O . VAL A 1 89 ? 19.180 -0.862 -22.485 1.00 74.69 89 VAL A O 1
ATOM 717 N N . ILE A 1 90 ? 18.609 -2.744 -21.384 1.00 77.00 90 ILE A N 1
ATOM 718 C CA . ILE A 1 90 ? 18.426 -3.599 -22.564 1.00 77.00 90 ILE A CA 1
ATOM 719 C C . ILE A 1 90 ? 17.230 -3.131 -23.408 1.00 77.00 90 ILE A C 1
ATOM 721 O O . ILE A 1 90 ? 17.314 -3.089 -24.632 1.00 77.00 90 ILE A O 1
ATOM 725 N N . ALA A 1 91 ? 16.122 -2.725 -22.781 1.00 79.38 91 ALA A N 1
ATOM 726 C CA . ALA A 1 91 ? 14.980 -2.169 -23.507 1.00 79.38 91 ALA A CA 1
ATOM 727 C C . ALA A 1 91 ? 15.356 -0.875 -24.253 1.00 79.38 91 ALA A C 1
ATOM 729 O O . ALA A 1 91 ? 15.017 -0.718 -25.427 1.00 79.38 91 ALA A O 1
ATOM 730 N N . ARG A 1 92 ? 16.118 0.022 -23.609 1.00 78.69 92 ARG A N 1
ATOM 731 C CA . ARG A 1 92 ? 16.588 1.263 -24.248 1.00 78.69 92 ARG A CA 1
ATOM 732 C C . ARG A 1 92 ? 17.604 1.009 -25.362 1.00 78.69 92 ARG A C 1
ATOM 734 O O . ARG A 1 92 ? 17.551 1.706 -26.370 1.00 78.69 92 ARG A O 1
ATOM 741 N N . SER A 1 93 ? 18.496 0.023 -25.225 1.00 77.12 93 SER A N 1
ATOM 742 C CA . SER A 1 93 ? 19.442 -0.333 -26.296 1.00 77.12 93 SER A CA 1
ATOM 743 C C . SER A 1 93 ? 18.763 -1.009 -27.490 1.00 77.12 93 SER A C 1
ATOM 745 O O . SER A 1 93 ? 19.223 -0.852 -28.617 1.00 77.12 93 SER A O 1
ATOM 747 N N . ALA A 1 94 ? 17.628 -1.679 -27.273 1.00 78.06 94 ALA A N 1
ATOM 748 C CA . ALA A 1 94 ? 16.769 -2.219 -28.327 1.00 78.06 94 ALA A CA 1
ATOM 749 C C . ALA A 1 94 ? 15.914 -1.149 -29.047 1.00 78.06 94 ALA A C 1
ATOM 751 O O . ALA A 1 94 ? 15.080 -1.493 -29.883 1.00 78.06 94 ALA A O 1
ATOM 752 N N . GLY A 1 95 ? 16.099 0.138 -28.730 1.00 77.56 95 GLY A N 1
ATOM 753 C CA . GLY A 1 95 ? 15.382 1.249 -29.359 1.00 77.56 95 GLY A CA 1
ATOM 754 C C . GLY A 1 95 ? 13.990 1.522 -28.782 1.00 77.56 95 GLY A C 1
ATOM 755 O O . GLY A 1 95 ? 13.259 2.330 -29.352 1.00 77.56 95 GLY A O 1
ATOM 756 N N . VAL A 1 96 ? 13.613 0.896 -27.658 1.00 76.31 96 VAL A N 1
ATOM 757 C CA . VAL A 1 96 ? 12.360 1.219 -26.958 1.00 76.31 96 VAL A CA 1
ATOM 758 C C . VAL A 1 96 ? 12.548 2.541 -26.219 1.00 76.31 96 VAL A C 1
ATOM 760 O O . VAL A 1 96 ? 13.370 2.661 -25.304 1.00 76.31 96 VAL A O 1
ATOM 763 N N . SER A 1 97 ? 11.813 3.563 -26.654 1.00 76.25 97 SER A N 1
ATOM 764 C CA . SER A 1 97 ? 11.860 4.885 -26.026 1.00 76.25 97 SER A CA 1
ATOM 765 C C . SER A 1 97 ? 11.088 4.903 -24.702 1.00 76.25 97 SER A C 1
ATOM 767 O O . SER A 1 97 ? 10.214 4.077 -24.483 1.00 76.25 97 SER A O 1
ATOM 769 N N . ALA A 1 98 ? 11.353 5.891 -23.842 1.00 66.25 98 ALA A N 1
ATOM 770 C CA . ALA A 1 98 ? 10.614 6.069 -22.583 1.00 66.25 98 ALA A CA 1
ATOM 771 C C . ALA A 1 98 ? 9.120 6.412 -22.775 1.00 66.25 98 ALA A C 1
ATOM 773 O O . ALA A 1 98 ? 8.370 6.416 -21.804 1.00 66.25 98 ALA A O 1
ATOM 774 N N . TRP A 1 99 ? 8.715 6.736 -24.007 1.00 69.19 99 TRP A N 1
ATOM 775 C CA . TRP A 1 99 ? 7.349 7.103 -24.381 1.00 69.19 99 TRP A CA 1
ATOM 776 C C . TRP A 1 99 ? 6.558 5.940 -24.998 1.00 69.19 99 TRP A C 1
ATOM 778 O O . TRP A 1 99 ? 5.380 6.116 -25.304 1.00 69.19 99 TRP A O 1
ATOM 788 N N . GLN A 1 100 ? 7.204 4.787 -25.211 1.00 57.84 100 GLN A N 1
ATOM 789 C CA . GLN A 1 100 ? 6.568 3.533 -25.631 1.00 57.84 100 GLN A CA 1
ATOM 790 C C . GLN A 1 100 ? 6.367 2.611 -24.433 1.00 57.84 100 GLN A C 1
ATOM 792 O O . GLN A 1 100 ? 5.334 1.908 -24.431 1.00 57.84 100 GLN A O 1
#